Protein AF-A0A1R0KJ44-F1 (afdb_monomer_lite)

Radius of gyration: 15.41 Å; chains: 1; bounding box: 38×39×36 Å

Structure (mmCIF, N/CA/C/O backbone):
data_AF-A0A1R0KJ44-F1
#
_entry.id   AF-A0A1R0KJ44-F1
#
loop_
_atom_site.group_PDB
_atom_site.id
_atom_site.type_symbol
_atom_site.label_atom_id
_atom_site.label_alt_id
_atom_site.label_comp_id
_atom_site.label_asym_id
_atom_site.label_entity_id
_atom_site.label_seq_id
_atom_site.pdbx_PDB_ins_code
_atom_site.Cartn_x
_atom_site.Cartn_y
_atom_site.Cartn_z
_atom_site.occupancy
_atom_site.B_iso_or_equiv
_atom_site.auth_seq_id
_atom_site.auth_comp_id
_atom_site.auth_asym_id
_atom_site.auth_atom_id
_atom_site.pdbx_PDB_model_num
ATOM 1 N N . MET A 1 1 ? 14.021 -19.267 -13.332 1.00 31.02 1 MET A N 1
ATOM 2 C CA . MET A 1 1 ? 14.118 -19.382 -11.858 1.00 31.02 1 MET A CA 1
ATOM 3 C C . MET A 1 1 ? 12.950 -20.237 -11.371 1.00 31.02 1 MET A C 1
ATOM 5 O O . MET A 1 1 ? 11.831 -19.989 -11.794 1.00 31.02 1 MET A O 1
ATOM 9 N N . ARG A 1 2 ? 13.202 -21.324 -10.625 1.00 25.78 2 ARG A N 1
ATOM 10 C CA . ARG A 1 2 ? 12.163 -22.296 -10.228 1.00 25.78 2 ARG A CA 1
ATOM 11 C C . ARG A 1 2 ? 11.323 -21.759 -9.066 1.00 25.78 2 ARG A C 1
ATOM 13 O O . ARG A 1 2 ? 11.863 -21.330 -8.053 1.00 25.78 2 ARG A O 1
ATOM 20 N N . ILE A 1 3 ? 10.012 -21.822 -9.266 1.00 27.12 3 ILE A N 1
ATOM 21 C CA . ILE A 1 3 ? 8.932 -21.273 -8.447 1.00 27.12 3 ILE A CA 1
ATOM 22 C C . ILE A 1 3 ? 8.829 -22.011 -7.104 1.00 27.12 3 ILE A C 1
ATOM 24 O O . ILE A 1 3 ? 8.731 -23.238 -7.067 1.00 27.12 3 ILE A O 1
ATOM 28 N N . ARG A 1 4 ? 8.776 -21.256 -6.002 1.00 28.25 4 ARG A N 1
ATOM 29 C CA . ARG A 1 4 ? 8.139 -21.682 -4.750 1.00 28.25 4 ARG A CA 1
ATOM 30 C C . ARG A 1 4 ? 6.967 -20.741 -4.505 1.00 28.25 4 ARG A C 1
ATOM 32 O O . ARG A 1 4 ? 7.163 -19.599 -4.110 1.00 28.25 4 ARG A O 1
ATOM 39 N N . GLY A 1 5 ? 5.769 -21.221 -4.828 1.00 27.45 5 GLY A N 1
ATOM 40 C CA . GLY A 1 5 ? 4.529 -20.484 -4.632 1.00 27.45 5 GLY A CA 1
ATOM 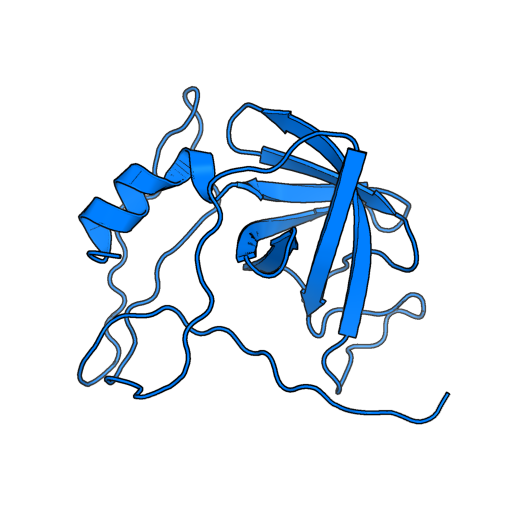41 C C . GLY A 1 5 ? 4.237 -20.311 -3.147 1.00 27.45 5 GLY A C 1
ATOM 42 O O . GLY A 1 5 ? 4.213 -21.289 -2.401 1.00 27.45 5 GLY A O 1
ATOM 43 N N . LEU A 1 6 ? 3.997 -19.069 -2.741 1.00 28.11 6 LEU A N 1
ATOM 44 C CA . LEU A 1 6 ? 3.353 -18.744 -1.479 1.00 28.11 6 LEU A CA 1
ATOM 45 C C . LEU A 1 6 ? 2.020 -18.080 -1.831 1.00 28.11 6 LEU A C 1
ATOM 47 O O . LEU A 1 6 ? 1.982 -16.984 -2.383 1.00 28.11 6 LEU A O 1
ATOM 51 N N . LEU A 1 7 ? 0.929 -18.806 -1.590 1.00 26.41 7 LEU A N 1
ATOM 52 C CA . LEU A 1 7 ? -0.430 -18.285 -1.666 1.00 26.41 7 LEU A CA 1
ATOM 53 C C . LEU A 1 7 ? -0.596 -17.247 -0.546 1.00 26.41 7 LEU A C 1
ATOM 55 O O . LEU A 1 7 ? -0.709 -17.623 0.618 1.00 26.41 7 LEU A O 1
ATOM 59 N N . THR A 1 8 ? -0.651 -15.963 -0.893 1.00 29.81 8 THR A N 1
ATOM 60 C CA . THR A 1 8 ? -1.077 -14.907 0.036 1.00 29.81 8 THR A CA 1
ATOM 61 C C . THR A 1 8 ? -2.171 -14.082 -0.631 1.00 29.81 8 THR A C 1
ATOM 63 O O . THR A 1 8 ? -1.934 -12.992 -1.135 1.00 29.81 8 THR A O 1
ATOM 66 N N . ALA A 1 9 ? -3.388 -14.627 -0.660 1.00 26.34 9 ALA A N 1
ATOM 67 C CA . ALA A 1 9 ? -4.595 -13.847 -0.911 1.00 26.34 9 ALA A CA 1
ATOM 68 C C . ALA A 1 9 ? -5.155 -13.420 0.449 1.00 26.34 9 ALA A C 1
ATOM 70 O O . ALA A 1 9 ? -5.607 -14.263 1.226 1.00 26.34 9 ALA A O 1
ATOM 71 N N . LEU A 1 10 ? -5.098 -12.124 0.756 1.00 35.75 10 LEU A N 1
ATOM 72 C CA . LEU A 1 10 ? -5.769 -11.578 1.926 1.00 35.75 10 LEU A CA 1
ATOM 73 C C . LEU A 1 10 ? -7.155 -11.072 1.523 1.00 35.75 10 LEU A C 1
ATOM 75 O O . LEU A 1 10 ? -7.305 -9.992 0.961 1.00 35.75 10 LEU A O 1
ATOM 79 N N . LEU A 1 11 ? -8.163 -11.877 1.849 1.00 32.19 11 LEU A N 1
ATOM 80 C CA . LEU A 1 11 ? -9.542 -11.435 2.006 1.00 32.19 11 LEU A CA 1
ATOM 81 C C . LEU A 1 11 ? -9.687 -10.782 3.389 1.00 32.19 11 LEU A C 1
ATOM 83 O O . LEU A 1 11 ? -9.145 -11.281 4.377 1.00 32.19 11 LEU A O 1
ATOM 87 N N . CYS A 1 12 ? -10.429 -9.676 3.437 1.00 31.31 12 CYS A N 1
ATOM 88 C CA . CYS A 1 12 ? -10.794 -8.952 4.651 1.00 31.31 12 CYS A CA 1
ATOM 89 C C . CYS A 1 12 ? -11.279 -9.893 5.769 1.00 31.31 12 CYS A C 1
ATOM 91 O O . CYS A 1 12 ? -12.095 -10.787 5.546 1.00 31.31 12 CYS A O 1
ATOM 93 N N . ALA A 1 13 ? -10.791 -9.655 6.986 1.00 28.88 13 ALA A N 1
ATOM 94 C CA . ALA A 1 13 ? -11.286 -10.285 8.198 1.00 28.88 13 ALA A CA 1
ATOM 95 C C . ALA A 1 13 ? -12.632 -9.666 8.609 1.00 28.88 13 ALA A C 1
ATOM 97 O O . ALA A 1 13 ? -12.687 -8.469 8.874 1.00 28.88 13 ALA A O 1
ATOM 98 N N . ALA A 1 14 ? -13.686 -10.481 8.686 1.00 31.67 14 ALA A N 1
ATOM 99 C CA . ALA A 1 14 ? -14.760 -10.415 9.687 1.00 31.67 14 ALA A CA 1
ATOM 100 C C . ALA A 1 14 ? -15.709 -11.614 9.495 1.00 31.67 14 ALA A C 1
ATOM 102 O O . ALA A 1 14 ? -15.925 -12.079 8.378 1.00 31.67 14 ALA A O 1
ATOM 103 N N . GLY A 1 15 ? -16.232 -12.151 10.597 1.00 33.16 15 GLY A N 1
ATOM 104 C CA . GLY A 1 15 ? -16.979 -13.407 10.632 1.00 33.16 15 GLY A CA 1
ATOM 105 C C . GLY A 1 15 ? -18.433 -13.403 10.102 1.00 33.16 15 GLY A C 1
ATOM 106 O O . GLY A 1 15 ? -19.107 -12.385 10.162 1.00 33.16 15 GLY A O 1
ATOM 107 N N . LEU A 1 16 ? -18.871 -14.614 9.700 1.00 33.84 16 LEU A N 1
ATOM 108 C CA . LEU A 1 16 ? -20.193 -15.241 9.413 1.00 33.84 16 LEU A CA 1
ATOM 109 C C . LEU A 1 16 ? -21.096 -14.585 8.323 1.00 33.84 16 LEU A C 1
ATOM 111 O O . LEU A 1 16 ? -21.069 -13.379 8.161 1.00 33.84 16 LEU A O 1
ATOM 115 N N . ALA A 1 17 ? -22.148 -15.252 7.804 1.00 30.41 17 ALA A N 1
ATOM 116 C CA . ALA A 1 17 ? -22.368 -16.078 6.582 1.00 30.41 17 ALA A CA 1
ATOM 117 C C . ALA A 1 17 ? -23.176 -15.273 5.502 1.00 30.41 17 ALA A C 1
ATOM 119 O O . ALA A 1 17 ? -23.954 -14.402 5.880 1.00 30.41 17 ALA A O 1
ATOM 120 N N . THR A 1 18 ? -22.976 -15.547 4.189 1.00 32.25 18 THR A N 1
ATOM 121 C CA . THR A 1 18 ? -23.486 -14.871 2.948 1.00 32.25 18 THR A CA 1
ATOM 122 C C . THR A 1 18 ? -23.231 -13.358 2.689 1.00 32.25 18 THR A C 1
ATOM 124 O O . THR A 1 18 ? -23.391 -12.512 3.562 1.00 32.25 18 THR A O 1
ATOM 127 N N . ALA A 1 19 ? -22.729 -13.017 1.481 1.00 33.31 19 ALA A N 1
ATOM 128 C CA . ALA A 1 19 ? -21.976 -11.775 1.197 1.00 33.31 19 ALA A CA 1
ATOM 129 C C . ALA A 1 19 ? -22.960 -10.689 0.826 1.00 33.31 19 ALA A C 1
ATOM 131 O O . ALA A 1 19 ? -23.422 -10.618 -0.310 1.00 33.31 19 ALA A O 1
ATOM 132 N N . ALA A 1 20 ? -23.250 -9.833 1.792 1.00 32.19 20 ALA A N 1
ATOM 133 C CA . ALA A 1 20 ? -23.789 -8.516 1.529 1.00 32.19 20 ALA A CA 1
ATOM 134 C C . ALA A 1 20 ? -22.631 -7.511 1.628 1.00 32.19 20 ALA A C 1
ATOM 136 O O . ALA A 1 20 ? -21.888 -7.560 2.614 1.00 32.19 20 ALA A O 1
ATOM 137 N N . PRO A 1 21 ? -22.451 -6.593 0.661 1.00 39.94 21 PRO A N 1
ATOM 138 C CA . PRO A 1 21 ? -21.466 -5.532 0.804 1.00 39.94 21 PRO A CA 1
ATOM 139 C C . PRO A 1 21 ? -21.832 -4.675 2.020 1.00 39.94 21 PRO A C 1
ATOM 141 O O . PRO A 1 21 ? -22.883 -4.039 2.053 1.00 39.94 21 PRO A O 1
ATOM 144 N N . ALA A 1 22 ? -20.962 -4.634 3.027 1.00 45.22 22 ALA A N 1
ATOM 145 C CA . ALA A 1 22 ? -20.980 -3.564 4.016 1.00 45.22 22 ALA A CA 1
ATOM 146 C C . ALA A 1 22 ? -20.284 -2.346 3.389 1.00 45.22 22 ALA A C 1
ATOM 148 O O . ALA A 1 22 ? -19.120 -2.074 3.661 1.00 45.22 22 ALA A O 1
ATOM 149 N N . ALA A 1 23 ? -20.969 -1.657 2.476 1.00 47.03 23 ALA A N 1
ATOM 150 C CA . ALA A 1 23 ? -20.456 -0.432 1.876 1.00 47.03 23 ALA A CA 1
ATOM 151 C C . ALA A 1 23 ? -20.641 0.728 2.869 1.00 47.03 23 ALA A C 1
ATOM 153 O O . ALA A 1 23 ? -21.676 1.392 2.884 1.00 47.03 23 ALA A O 1
ATOM 154 N N . GLY A 1 24 ? -19.657 0.939 3.744 1.00 53.75 24 GLY A N 1
ATOM 155 C CA . GLY A 1 24 ? -19.528 2.201 4.472 1.00 53.75 24 GLY A CA 1
ATOM 156 C C . GLY A 1 24 ? -19.122 3.321 3.511 1.00 53.75 24 GLY A C 1
ATOM 157 O O . GLY A 1 24 ? -18.418 3.067 2.533 1.00 53.75 24 GLY A O 1
ATOM 158 N N . ALA A 1 25 ? -19.549 4.560 3.771 1.00 61.41 25 ALA A N 1
ATOM 159 C CA . ALA A 1 25 ? -19.035 5.710 3.029 1.00 61.41 25 ALA A CA 1
ATOM 160 C C . ALA A 1 25 ? -17.504 5.769 3.173 1.00 61.41 25 ALA A C 1
ATOM 162 O O . ALA A 1 25 ? -16.991 5.603 4.284 1.00 61.41 25 ALA A O 1
ATOM 163 N N . ALA A 1 26 ? -16.792 5.984 2.061 1.00 67.81 26 ALA A N 1
ATOM 164 C CA . ALA A 1 26 ? -15.338 6.107 2.074 1.00 67.81 26 ALA A CA 1
ATOM 165 C C . ALA A 1 26 ? -14.911 7.253 3.014 1.00 67.81 26 ALA A C 1
ATOM 167 O O . ALA A 1 26 ? -15.558 8.308 3.022 1.00 67.81 26 ALA A O 1
ATOM 168 N N . PRO A 1 27 ? -13.846 7.074 3.814 1.00 74.19 27 PRO A N 1
ATOM 169 C CA . PRO A 1 27 ? -13.407 8.099 4.746 1.00 74.19 27 PRO A CA 1
ATOM 170 C C . PRO A 1 27 ? -12.839 9.310 3.998 1.00 74.19 27 PRO A C 1
ATOM 172 O O . PRO A 1 27 ? -12.292 9.192 2.900 1.00 74.19 27 PRO A O 1
ATOM 175 N N . ILE A 1 28 ? -12.954 10.484 4.620 1.00 70.25 28 ILE A N 1
ATOM 176 C CA . ILE A 1 28 ? -12.356 11.725 4.127 1.00 70.25 28 ILE A CA 1
ATOM 177 C C . ILE A 1 28 ? -11.078 11.989 4.926 1.00 70.25 28 ILE A C 1
ATOM 179 O O . ILE A 1 28 ? -11.138 12.157 6.143 1.00 70.25 28 ILE A O 1
ATOM 183 N N . ILE A 1 29 ? -9.938 12.059 4.239 1.00 70.62 29 ILE A N 1
ATOM 184 C CA . ILE A 1 29 ? -8.622 12.389 4.799 1.00 70.62 29 ILE A CA 1
ATOM 185 C C . ILE A 1 29 ? -8.118 13.646 4.088 1.00 70.62 29 ILE A C 1
ATOM 187 O O . ILE A 1 29 ? -8.133 13.715 2.861 1.00 70.62 29 ILE A O 1
ATOM 191 N N . ASP A 1 30 ? -7.729 14.671 4.850 1.00 74.12 30 ASP A N 1
ATOM 192 C CA . ASP A 1 30 ? -7.287 15.977 4.330 1.00 74.12 30 ASP A CA 1
ATOM 193 C C . ASP A 1 30 ? -8.253 16.602 3.298 1.00 74.12 30 ASP A C 1
ATOM 195 O O . ASP A 1 30 ? -7.848 17.194 2.297 1.00 74.12 30 ASP A O 1
ATOM 199 N N . GLY A 1 31 ? -9.564 16.447 3.517 1.00 65.06 31 GLY A N 1
ATOM 200 C CA . GLY A 1 31 ? -10.600 16.989 2.629 1.00 65.06 31 GLY A CA 1
ATOM 201 C C . GLY A 1 31 ? -10.775 16.235 1.305 1.00 65.06 31 GLY A C 1
ATOM 202 O O . GLY A 1 31 ? -11.453 16.736 0.408 1.00 65.06 31 GLY A O 1
ATOM 203 N N . ARG A 1 32 ? -10.189 15.039 1.162 1.00 69.25 32 ARG A N 1
ATOM 204 C CA . ARG A 1 32 ? -10.332 14.166 -0.014 1.00 69.25 32 ARG A CA 1
ATOM 205 C C . ARG A 1 32 ? -10.871 12.798 0.388 1.00 69.25 32 ARG A C 1
ATOM 207 O O . ARG A 1 32 ? -10.536 12.296 1.455 1.00 69.25 32 ARG A O 1
ATOM 214 N N . TYR A 1 33 ? -11.682 12.187 -0.475 1.00 73.75 33 TYR A N 1
ATOM 215 C CA . TYR A 1 33 ? -12.069 10.786 -0.302 1.00 73.75 33 TYR A CA 1
ATOM 216 C C . TYR A 1 33 ? -10.839 9.888 -0.437 1.00 73.75 33 TYR A C 1
ATOM 218 O O . TYR A 1 33 ? -10.069 10.036 -1.389 1.00 73.75 33 TYR A O 1
ATOM 226 N N . ALA A 1 34 ? -10.658 8.972 0.512 1.00 85.94 34 ALA A N 1
ATOM 227 C CA . ALA A 1 34 ? -9.663 7.920 0.397 1.00 85.94 34 ALA A CA 1
ATOM 228 C C . ALA A 1 34 ? -10.170 6.829 -0.554 1.00 85.94 34 ALA A C 1
ATOM 230 O O . ALA A 1 34 ? -11.323 6.404 -0.462 1.00 85.94 34 ALA A O 1
ATOM 231 N N . ASP A 1 35 ? -9.297 6.352 -1.436 1.00 90.38 35 ASP A N 1
ATOM 232 C CA . ASP A 1 35 ? -9.591 5.218 -2.308 1.00 90.38 35 ASP A CA 1
ATOM 233 C C . ASP A 1 35 ? -9.356 3.913 -1.534 1.00 90.38 35 ASP A C 1
ATOM 235 O O . ASP A 1 35 ? -8.254 3.358 -1.503 1.00 90.38 35 ASP A O 1
ATOM 239 N N . ILE A 1 36 ? -10.374 3.517 -0.768 1.00 88.62 36 ILE A N 1
ATOM 240 C CA . ILE A 1 36 ? -10.398 2.315 0.064 1.00 88.62 36 ILE A CA 1
ATOM 241 C C . ILE A 1 36 ? -11.838 1.825 0.232 1.00 88.62 36 ILE A C 1
ATOM 243 O O . ILE A 1 36 ? -12.771 2.615 0.381 1.00 88.62 36 ILE A O 1
ATOM 247 N N . ALA A 1 37 ? -12.015 0.506 0.261 1.00 87.44 37 ALA A N 1
ATOM 248 C CA . ALA A 1 37 ? -13.292 -0.135 0.539 1.00 87.44 37 ALA A CA 1
ATOM 249 C C . ALA A 1 37 ? -13.105 -1.318 1.492 1.00 87.44 37 ALA A C 1
ATOM 251 O O . ALA A 1 37 ? -12.063 -1.974 1.499 1.00 87.44 37 ALA A O 1
ATOM 252 N N . LEU A 1 38 ? -14.142 -1.609 2.276 1.00 86.00 38 LEU A N 1
ATOM 253 C CA . LEU A 1 38 ? -14.237 -2.832 3.062 1.00 86.00 38 LEU A CA 1
ATOM 254 C C . LEU A 1 38 ? -15.289 -3.738 2.437 1.00 86.00 38 LEU A C 1
ATOM 256 O O . LEU A 1 38 ? -16.400 -3.308 2.131 1.00 86.00 38 LEU A O 1
ATOM 260 N N . LEU A 1 39 ? -14.933 -5.006 2.264 1.00 85.19 39 LEU A N 1
ATOM 261 C CA . LEU A 1 39 ? -15.860 -6.031 1.818 1.00 85.19 39 LEU A CA 1
ATOM 262 C C . LEU A 1 39 ? -16.147 -6.952 2.990 1.00 85.19 39 LEU A C 1
ATOM 264 O O . LEU A 1 39 ? -15.246 -7.588 3.538 1.00 85.19 39 LEU A O 1
ATOM 268 N N . ARG A 1 40 ? -17.423 -7.037 3.360 1.00 84.00 40 ARG A N 1
ATOM 269 C CA . ARG A 1 40 ? -17.876 -8.042 4.308 1.00 84.00 40 ARG A CA 1
ATOM 270 C C . ARG A 1 40 ? -18.018 -9.355 3.563 1.00 84.00 40 ARG A C 1
ATOM 272 O O . ARG A 1 40 ? -18.736 -9.443 2.565 1.00 84.00 40 ARG A O 1
ATOM 279 N N . LEU A 1 41 ? -17.294 -10.356 4.051 1.00 82.94 41 LEU A N 1
ATOM 280 C CA . LEU A 1 41 ? -17.398 -11.680 3.488 1.00 82.94 41 LEU A CA 1
ATOM 281 C C . LEU A 1 41 ? -18.789 -12.214 3.659 1.00 82.94 41 LEU A C 1
ATOM 283 O O . LEU A 1 41 ? -19.547 -11.846 4.553 1.00 82.94 41 LEU A O 1
ATOM 287 N N . ASP A 1 42 ? -19.039 -13.143 2.757 1.00 84.62 42 ASP A N 1
ATOM 288 C CA . ASP A 1 42 ? -20.154 -14.015 2.848 1.00 84.62 42 ASP A CA 1
ATOM 289 C C . ASP A 1 42 ? -20.070 -14.715 4.183 1.00 84.62 42 ASP A C 1
ATOM 291 O O . ASP A 1 42 ? -20.770 -14.346 5.102 1.00 84.62 42 ASP A O 1
ATOM 295 N N . ARG A 1 43 ? -19.099 -15.575 4.391 1.00 78.19 43 ARG A N 1
ATOM 296 C CA . ARG A 1 43 ? -18.968 -16.320 5.634 1.00 78.19 43 ARG A CA 1
ATOM 297 C C . ARG A 1 43 ? -17.737 -16.014 6.436 1.00 78.19 43 ARG A C 1
ATOM 299 O O . ARG A 1 43 ? -16.748 -15.494 5.937 1.00 78.19 43 ARG A O 1
ATOM 306 N N . SER A 1 44 ? -17.810 -16.459 7.690 1.00 85.62 44 SER A N 1
ATOM 307 C CA . SER A 1 44 ? -16.637 -16.593 8.534 1.00 85.62 44 SER A CA 1
ATOM 308 C C . SER A 1 44 ? -15.683 -17.506 7.821 1.00 85.62 44 SER A C 1
ATOM 310 O O . SER A 1 44 ? -16.018 -18.647 7.499 1.00 85.62 44 SER A O 1
ATOM 312 N N . VAL A 1 45 ? -14.473 -17.017 7.658 1.00 87.88 45 VAL A N 1
ATOM 313 C CA . VAL A 1 45 ? -13.338 -17.854 7.338 1.00 87.88 45 VAL A CA 1
ATOM 314 C C . VAL A 1 45 ? -12.576 -18.064 8.646 1.00 87.88 45 VAL A C 1
ATOM 316 O O . VAL A 1 45 ? -12.392 -17.138 9.430 1.00 87.88 45 VAL A O 1
ATOM 319 N N . SER A 1 46 ? -12.173 -19.293 8.943 1.00 91.44 46 SER A N 1
ATOM 320 C CA . SER A 1 46 ? -11.202 -19.537 10.011 1.00 91.44 46 SER A CA 1
ATOM 321 C C . SER A 1 46 ? -9.855 -19.727 9.339 1.00 91.44 46 SER A C 1
ATOM 323 O O . SER A 1 46 ? -9.659 -20.687 8.599 1.00 91.44 46 SER A O 1
ATOM 325 N N . THR A 1 47 ? -8.975 -18.747 9.497 1.00 89.31 47 THR A N 1
ATOM 326 C CA . THR A 1 47 ? -7.658 -18.724 8.864 1.00 89.31 47 THR A CA 1
ATOM 327 C C . THR A 1 47 ? -6.722 -17.830 9.666 1.00 89.31 47 THR A C 1
ATOM 329 O O . THR A 1 47 ? -7.142 -17.123 10.586 1.00 89.31 47 THR A O 1
ATOM 332 N N . THR A 1 48 ? -5.454 -17.830 9.284 1.00 91.81 48 THR A N 1
ATOM 333 C CA . THR A 1 48 ? -4.511 -16.801 9.699 1.00 91.81 48 THR A CA 1
ATOM 334 C C . THR A 1 48 ? -4.757 -15.546 8.871 1.00 91.81 48 THR A C 1
ATOM 336 O O . THR A 1 48 ? -4.607 -15.552 7.650 1.00 91.81 48 THR A O 1
ATOM 339 N N . TYR A 1 49 ? -5.132 -14.464 9.544 1.00 88.75 49 TYR A N 1
ATOM 340 C CA . TYR A 1 49 ? -5.325 -13.160 8.922 1.00 88.75 49 TYR A CA 1
ATOM 341 C C . TYR A 1 49 ? -4.027 -12.350 8.931 1.00 88.75 49 TYR A C 1
ATOM 343 O O . TYR A 1 49 ? -3.243 -12.420 9.879 1.00 88.75 49 TYR A O 1
ATOM 351 N N . SER A 1 50 ? -3.815 -11.543 7.890 1.00 89.50 50 SER A N 1
ATOM 352 C CA . SER A 1 50 ? -2.752 -10.536 7.896 1.00 89.50 50 SER A CA 1
ATOM 353 C C . SER A 1 50 ? -2.988 -9.527 9.014 1.00 89.50 50 SER A C 1
ATOM 355 O O . SER A 1 50 ? -4.108 -9.077 9.252 1.00 89.50 50 SER A O 1
ATOM 357 N N . SER A 1 51 ? -1.905 -9.140 9.678 1.00 92.75 51 SER A N 1
ATOM 358 C CA . SER A 1 51 ? -1.933 -8.034 10.624 1.00 92.75 51 SER A CA 1
ATOM 359 C C . SER A 1 51 ? -1.870 -6.700 9.889 1.00 92.75 51 SER A C 1
ATOM 361 O O . SER A 1 51 ? -1.006 -6.498 9.034 1.00 92.75 51 SER A O 1
ATOM 363 N N . LEU A 1 52 ? -2.715 -5.755 10.294 1.00 93.31 52 LEU A N 1
ATOM 364 C CA . LEU A 1 52 ? -2.627 -4.370 9.837 1.00 93.31 52 LEU A CA 1
ATOM 365 C C . LEU A 1 52 ? -1.442 -3.663 10.512 1.00 93.31 52 LEU A C 1
ATOM 367 O O . LEU A 1 52 ? -1.227 -3.788 11.721 1.00 93.31 52 LEU A O 1
ATOM 371 N N . GLY A 1 53 ? -0.658 -2.937 9.722 1.00 91.25 53 GLY A N 1
ATOM 372 C CA . GLY A 1 53 ? 0.452 -2.107 10.176 1.00 91.25 53 GLY A CA 1
ATOM 373 C C . GLY A 1 53 ? 0.020 -0.658 10.381 1.00 91.25 53 GLY A C 1
ATOM 374 O O . GLY A 1 53 ? -0.847 -0.146 9.676 1.00 91.25 53 GLY A O 1
ATOM 375 N N . THR A 1 54 ? 0.638 0.010 11.353 1.00 84.56 54 THR A N 1
ATOM 376 C CA . THR A 1 54 ? 0.396 1.433 11.657 1.00 84.56 54 THR A CA 1
ATOM 377 C C . THR A 1 54 ? 1.595 2.326 11.356 1.00 84.56 54 THR A C 1
ATOM 379 O O . THR A 1 54 ? 1.476 3.541 11.465 1.00 84.56 54 THR A O 1
ATOM 382 N N . SER A 1 55 ? 2.735 1.740 10.990 1.00 88.06 55 SER A N 1
ATOM 383 C CA . SER A 1 55 ? 3.986 2.460 10.772 1.00 88.06 55 SER A CA 1
ATOM 384 C C . SER A 1 55 ? 4.567 2.095 9.415 1.00 88.06 55 SER A C 1
ATOM 386 O O . SER A 1 55 ? 4.748 0.918 9.111 1.00 88.06 55 SER A O 1
ATOM 388 N N . VAL A 1 56 ? 4.840 3.126 8.627 1.00 96.56 56 VAL A N 1
ATOM 389 C CA . VAL A 1 56 ? 5.565 3.094 7.359 1.00 96.56 56 VAL A CA 1
ATOM 390 C C . VAL A 1 56 ? 6.244 4.451 7.209 1.00 96.56 56 VAL A C 1
ATOM 392 O O . VAL A 1 56 ? 5.656 5.479 7.560 1.00 96.56 56 VAL A O 1
ATOM 395 N N . ALA A 1 57 ? 7.479 4.463 6.734 1.00 97.69 57 ALA A N 1
ATOM 396 C CA . ALA A 1 57 ? 8.278 5.663 6.556 1.00 97.69 57 ALA A CA 1
ATOM 397 C C . ALA A 1 57 ? 8.996 5.650 5.204 1.00 97.69 57 ALA A C 1
ATOM 399 O O . ALA A 1 57 ? 9.213 4.606 4.591 1.00 97.69 57 ALA A O 1
ATOM 400 N N . ALA A 1 58 ? 9.395 6.835 4.742 1.00 98.38 58 ALA A N 1
ATOM 401 C CA . ALA A 1 58 ? 10.302 6.933 3.606 1.00 98.38 58 ALA A CA 1
ATOM 402 C C . ALA A 1 58 ? 11.606 6.171 3.903 1.00 98.38 58 ALA A C 1
ATOM 404 O O . ALA A 1 58 ? 12.157 6.274 4.999 1.00 98.38 58 ALA A O 1
ATOM 405 N N . GLY A 1 59 ? 12.093 5.419 2.919 1.00 98.31 59 GLY A N 1
ATOM 406 C CA . GLY A 1 59 ? 13.245 4.527 3.045 1.00 98.31 59 GLY A CA 1
ATOM 407 C C . GLY A 1 59 ? 12.891 3.079 3.392 1.00 98.31 59 GLY A C 1
ATOM 408 O O . GLY A 1 59 ? 13.727 2.202 3.172 1.00 98.31 59 GLY A O 1
ATOM 409 N N . ASP A 1 60 ? 11.669 2.796 3.857 1.00 98.56 60 ASP A N 1
ATOM 410 C CA . ASP A 1 60 ? 11.225 1.417 4.058 1.00 98.56 60 ASP A CA 1
ATOM 411 C C . ASP A 1 60 ? 11.187 0.653 2.729 1.00 98.56 60 ASP A C 1
ATOM 413 O O . ASP A 1 60 ? 10.891 1.210 1.667 1.00 98.56 60 ASP A O 1
ATOM 417 N N . THR A 1 61 ? 11.450 -0.656 2.789 1.00 98.38 61 THR A N 1
ATOM 418 C CA . THR A 1 61 ? 11.085 -1.539 1.680 1.00 98.38 61 THR A CA 1
ATOM 419 C C . THR A 1 61 ? 9.660 -2.039 1.864 1.00 98.38 61 THR A C 1
ATOM 421 O O . THR A 1 61 ? 9.361 -2.737 2.838 1.00 98.38 61 THR A O 1
ATOM 424 N N . GLU A 1 62 ? 8.818 -1.768 0.875 1.00 98.31 62 GLU A N 1
ATOM 425 C CA . GLU A 1 62 ? 7.505 -2.382 0.746 1.00 98.31 62 GLU A CA 1
ATOM 426 C C . GLU A 1 62 ? 7.516 -3.586 -0.205 1.00 98.31 62 GLU A C 1
ATOM 428 O O . GLU A 1 62 ? 8.388 -3.721 -1.064 1.00 98.31 62 GLU A O 1
ATOM 433 N N . HIS A 1 63 ? 6.535 -4.467 -0.029 1.00 98.31 63 HIS A N 1
ATOM 434 C CA . HIS A 1 63 ? 6.255 -5.598 -0.904 1.00 98.31 63 HIS A CA 1
ATOM 435 C C . HIS A 1 63 ? 4.812 -5.488 -1.384 1.00 98.31 63 HIS A C 1
ATOM 437 O O . HIS A 1 63 ? 3.891 -5.513 -0.560 1.00 98.31 63 HIS A O 1
ATOM 443 N N . VAL A 1 64 ? 4.617 -5.382 -2.694 1.00 96.81 64 VAL A N 1
ATOM 444 C CA . VAL A 1 64 ? 3.288 -5.345 -3.313 1.00 96.81 64 VAL A CA 1
ATOM 445 C C . VAL A 1 64 ? 3.027 -6.679 -3.990 1.00 96.81 64 VAL A C 1
ATOM 447 O O . VAL A 1 64 ? 3.886 -7.170 -4.718 1.00 96.81 64 VAL A O 1
ATOM 450 N N . TYR A 1 65 ? 1.865 -7.275 -3.727 1.00 96.75 65 TYR A N 1
ATOM 451 C CA . TYR A 1 65 ? 1.488 -8.584 -4.261 1.00 96.75 65 TYR A CA 1
ATOM 452 C C . TYR A 1 65 ? 0.307 -8.458 -5.221 1.00 96.75 65 TYR A C 1
ATOM 454 O O . TYR A 1 65 ? -0.671 -7.783 -4.899 1.00 96.75 65 TYR A O 1
ATOM 462 N N . GLY A 1 66 ? 0.360 -9.162 -6.352 1.00 95.38 66 GLY A N 1
ATOM 463 C CA . GLY A 1 66 ? -0.721 -9.125 -7.335 1.00 95.38 66 GLY A CA 1
ATOM 464 C C . GLY A 1 66 ? -0.537 -10.052 -8.537 1.00 95.38 66 GLY A C 1
ATOM 465 O O . GLY A 1 66 ? 0.449 -10.789 -8.645 1.00 95.38 66 GLY A O 1
ATOM 466 N N . TRP A 1 67 ? -1.543 -10.043 -9.411 1.00 96.00 67 TRP A N 1
ATOM 467 C CA . TRP A 1 67 ? -1.618 -10.820 -10.659 1.00 96.00 67 TRP A CA 1
ATOM 468 C C . TRP A 1 67 ? -1.705 -9.913 -11.895 1.00 96.00 67 TRP A C 1
ATOM 470 O O . TRP A 1 67 ? -2.047 -10.381 -12.984 1.00 96.00 67 TRP A O 1
ATOM 480 N N . GLY A 1 68 ? -1.435 -8.617 -11.729 1.00 93.44 68 GLY A N 1
ATOM 481 C CA . GLY A 1 68 ? -1.443 -7.64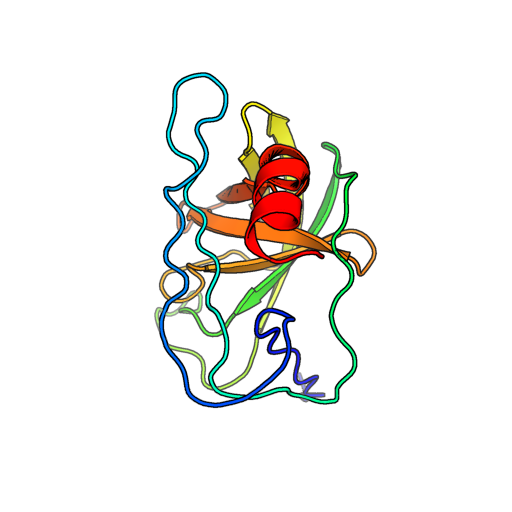8 -12.808 1.00 93.44 68 GLY A CA 1
ATOM 482 C C . GLY A 1 68 ? -0.414 -7.957 -13.887 1.00 93.44 68 GLY A C 1
ATOM 483 O O . GLY A 1 68 ? 0.395 -8.888 -13.770 1.00 93.44 68 GLY A O 1
ATOM 484 N N . TYR A 1 69 ? -0.465 -7.161 -14.947 1.00 93.88 69 TYR A N 1
ATOM 485 C CA . TYR A 1 69 ? 0.412 -7.291 -16.105 1.00 93.88 69 TYR A CA 1
ATOM 486 C C . TYR A 1 69 ? 1.897 -7.308 -15.706 1.00 93.88 69 TYR A C 1
ATOM 488 O O . TYR A 1 69 ? 2.294 -6.746 -14.684 1.00 93.88 69 TYR A O 1
ATOM 496 N 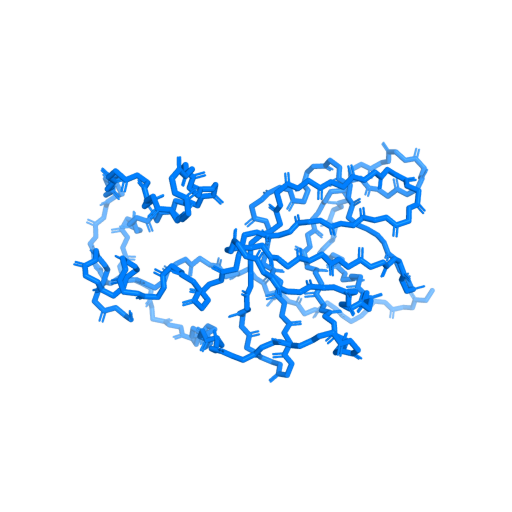N . ASP A 1 70 ? 2.718 -8.050 -16.442 1.00 90.75 70 ASP A N 1
ATOM 497 C CA . ASP A 1 70 ? 4.175 -7.908 -16.398 1.00 90.75 70 ASP A CA 1
ATOM 498 C C . ASP A 1 70 ? 4.665 -6.861 -17.413 1.00 90.75 70 ASP A C 1
ATOM 500 O O . ASP A 1 70 ? 3.870 -6.161 -18.041 1.00 90.75 70 ASP A O 1
ATOM 504 N N . GLU A 1 71 ? 5.985 -6.740 -17.543 1.00 85.88 71 GLU A N 1
ATOM 505 C CA . GLU A 1 71 ? 6.642 -5.793 -18.450 1.00 85.88 71 GLU A CA 1
ATOM 506 C C . GLU A 1 71 ? 6.323 -6.032 -19.935 1.00 85.88 71 GLU A C 1
ATOM 508 O O . GLU A 1 71 ? 6.315 -5.082 -20.719 1.00 85.88 71 GLU A O 1
ATOM 513 N N . ASP A 1 72 ? 5.983 -7.270 -20.304 1.00 90.12 72 ASP A N 1
ATOM 514 C CA . ASP A 1 72 ? 5.585 -7.653 -21.661 1.00 90.12 72 ASP A CA 1
ATOM 515 C C . ASP A 1 72 ? 4.091 -7.389 -21.932 1.00 90.12 72 ASP A C 1
ATOM 517 O O . ASP A 1 72 ? 3.623 -7.485 -23.070 1.00 90.12 72 ASP A O 1
ATOM 521 N N . GLY A 1 73 ? 3.330 -6.997 -20.905 1.00 90.12 73 GLY A N 1
ATOM 522 C CA . GLY A 1 73 ? 1.901 -6.727 -21.011 1.00 90.12 73 GLY A CA 1
ATOM 523 C C . GLY A 1 73 ? 1.032 -7.982 -20.937 1.00 90.12 73 GLY A C 1
ATOM 524 O O . GLY A 1 73 ? -0.118 -7.943 -21.383 1.00 90.12 73 GLY A O 1
ATOM 525 N N . ASP A 1 74 ? 1.526 -9.065 -20.331 1.00 94.50 74 ASP A N 1
ATOM 526 C CA . ASP A 1 74 ? 0.785 -10.311 -20.140 1.00 94.50 74 ASP A CA 1
ATOM 527 C C . ASP A 1 74 ? 0.167 -10.406 -18.736 1.00 94.50 74 ASP A C 1
ATOM 529 O O . ASP A 1 74 ? 0.824 -10.180 -17.717 1.00 94.50 74 ASP A O 1
ATOM 533 N N . LEU A 1 75 ? -1.117 -10.786 -18.654 1.00 93.81 75 LEU A N 1
ATOM 534 C CA . LEU A 1 75 ? -1.767 -11.071 -17.368 1.00 93.81 75 LEU A CA 1
ATOM 535 C C . LEU A 1 75 ? -1.184 -12.328 -16.731 1.00 93.81 75 LEU A C 1
ATOM 537 O O . LEU A 1 75 ? -1.076 -13.390 -17.353 1.00 93.81 75 LEU A O 1
ATOM 541 N N . GLN A 1 76 ? -0.896 -12.236 -15.439 1.00 93.25 76 GLN A N 1
ATOM 542 C CA . GLN A 1 76 ? -0.104 -13.248 -14.764 1.00 93.25 76 GLN A CA 1
ATOM 543 C C . GLN A 1 76 ? -0.984 -14.303 -14.101 1.00 93.25 76 GLN A C 1
ATOM 545 O O . GLN A 1 76 ? -1.946 -14.016 -13.394 1.00 93.25 76 GLN A O 1
ATOM 550 N N . ARG A 1 77 ? -0.631 -15.577 -14.305 1.00 94.00 77 ARG A N 1
ATOM 551 C CA . ARG A 1 77 ? -1.352 -16.723 -13.714 1.00 94.00 77 ARG A CA 1
ATOM 552 C C . ARG A 1 77 ? -0.928 -17.027 -12.281 1.00 94.00 77 ARG A C 1
ATOM 554 O O . ARG A 1 77 ? -1.626 -17.735 -11.557 1.00 94.00 77 ARG A O 1
ATOM 561 N N . HIS A 1 78 ? 0.240 -16.538 -11.886 1.00 93.81 78 HIS A N 1
ATOM 562 C CA . HIS A 1 78 ? 0.831 -16.776 -10.579 1.00 93.81 78 HIS A CA 1
ATOM 563 C C . HIS A 1 78 ? 0.949 -15.461 -9.823 1.00 93.81 78 HIS A C 1
ATOM 565 O O . HIS A 1 78 ? 1.195 -14.422 -10.428 1.00 93.81 78 HIS A O 1
ATOM 571 N N . LEU A 1 79 ? 0.772 -15.532 -8.503 1.00 94.75 79 LEU A N 1
ATOM 572 C CA . LEU A 1 79 ? 0.940 -14.374 -7.639 1.00 94.75 79 LEU A CA 1
ATOM 573 C C . LEU A 1 79 ? 2.394 -13.910 -7.721 1.00 94.75 79 LEU A C 1
ATOM 575 O O . LEU A 1 79 ? 3.311 -14.700 -7.473 1.00 94.75 79 LEU A O 1
ATOM 579 N N . LYS A 1 80 ? 2.584 -12.638 -8.054 1.00 94.81 80 LYS A N 1
ATOM 580 C CA . LYS A 1 80 ? 3.881 -11.970 -8.067 1.00 94.81 80 LYS A CA 1
ATOM 581 C C . LYS A 1 80 ? 4.074 -11.152 -6.799 1.00 94.81 80 LYS A C 1
ATOM 583 O O . LYS A 1 80 ? 3.120 -10.866 -6.074 1.00 94.81 80 LYS A O 1
ATOM 588 N N . VAL A 1 81 ? 5.321 -10.759 -6.570 1.00 96.50 81 VAL A N 1
ATOM 589 C CA . VAL A 1 81 ? 5.692 -9.758 -5.576 1.00 96.50 81 VAL A CA 1
ATOM 590 C C . VAL A 1 81 ? 6.715 -8.806 -6.180 1.00 96.50 81 VAL A C 1
ATOM 592 O O . VAL A 1 81 ? 7.666 -9.263 -6.809 1.00 96.50 81 VAL A O 1
ATOM 595 N N . ALA A 1 82 ? 6.517 -7.509 -5.970 1.00 96.31 82 ALA A N 1
ATOM 596 C CA . ALA A 1 82 ? 7.503 -6.473 -6.249 1.00 96.31 82 ALA A CA 1
ATOM 597 C C . ALA A 1 82 ? 8.024 -5.906 -4.925 1.00 96.31 82 ALA A C 1
ATOM 599 O O . ALA A 1 82 ? 7.224 -5.523 -4.064 1.00 96.31 82 ALA A O 1
ATOM 600 N N . ARG A 1 83 ? 9.347 -5.832 -4.750 1.00 97.88 83 ARG A N 1
ATOM 601 C CA . ARG A 1 83 ? 9.975 -4.998 -3.722 1.00 97.88 83 ARG A CA 1
ATOM 602 C C . ARG A 1 83 ? 10.173 -3.599 -4.271 1.00 97.88 83 ARG A C 1
ATOM 604 O O . ARG A 1 83 ? 10.899 -3.395 -5.240 1.00 97.88 83 ARG A O 1
ATOM 611 N N . MET A 1 84 ? 9.619 -2.629 -3.561 1.00 98.19 84 MET A N 1
ATOM 612 C CA . MET A 1 84 ? 9.739 -1.213 -3.889 1.00 98.19 84 MET A CA 1
ATOM 613 C C . MET A 1 84 ? 10.282 -0.429 -2.694 1.00 98.19 84 MET A C 1
ATOM 615 O O . MET A 1 84 ? 10.249 -0.892 -1.552 1.00 98.19 84 MET A O 1
ATOM 619 N N . THR A 1 85 ? 10.818 0.765 -2.946 1.00 98.62 85 THR A N 1
ATOM 620 C CA . THR A 1 85 ? 11.297 1.658 -1.878 1.00 98.62 85 THR A CA 1
ATOM 621 C C . THR A 1 85 ? 10.277 2.755 -1.631 1.00 98.62 85 THR A C 1
ATOM 623 O O . THR A 1 85 ? 9.988 3.530 -2.542 1.00 98.62 85 THR A O 1
ATOM 626 N N . VAL A 1 86 ? 9.783 2.879 -0.401 1.00 98.69 86 VAL A N 1
ATOM 627 C CA . VAL A 1 86 ? 8.890 3.976 -0.013 1.00 98.69 86 VAL A CA 1
ATOM 628 C C . VAL A 1 86 ? 9.645 5.300 -0.129 1.00 98.69 86 VAL A C 1
ATOM 630 O O . VAL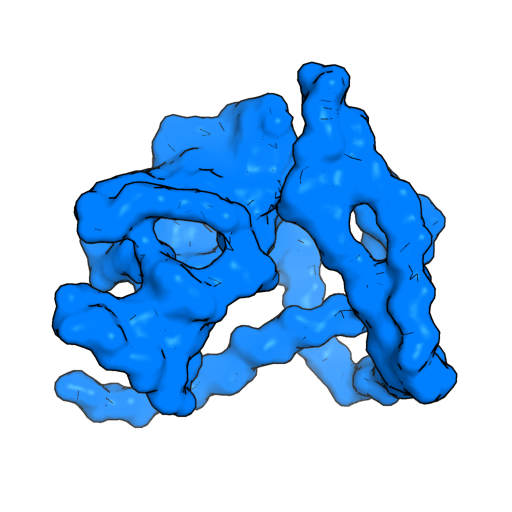 A 1 86 ? 10.716 5.478 0.450 1.00 98.69 86 VAL A O 1
ATOM 633 N N . THR A 1 87 ? 9.094 6.248 -0.878 1.00 98.56 87 THR A N 1
ATOM 634 C CA . THR A 1 87 ? 9.688 7.571 -1.113 1.00 98.56 87 THR A CA 1
ATOM 635 C C . THR A 1 87 ? 9.036 8.659 -0.276 1.00 98.56 87 THR A C 1
ATOM 637 O O . THR A 1 87 ? 9.706 9.610 0.115 1.00 98.56 87 THR A O 1
ATOM 640 N N . SER A 1 88 ? 7.742 8.538 0.026 1.00 98.12 88 SER A N 1
ATOM 641 C CA . SER A 1 88 ? 7.042 9.467 0.917 1.00 98.12 88 SER A CA 1
ATOM 642 C C . SER A 1 88 ? 5.781 8.850 1.509 1.00 98.12 88 SER A C 1
ATOM 644 O O . SER A 1 88 ? 5.157 7.975 0.913 1.00 98.12 88 SER A O 1
ATOM 646 N N . VAL A 1 89 ? 5.407 9.343 2.688 1.00 97.44 89 VAL A N 1
ATOM 647 C CA . VAL A 1 89 ? 4.174 8.989 3.395 1.00 97.44 89 VAL A CA 1
ATOM 648 C C . VAL A 1 89 ? 3.520 10.292 3.839 1.00 97.44 89 VAL A C 1
ATOM 650 O O . VAL A 1 89 ? 4.161 11.103 4.508 1.00 97.44 89 VAL A O 1
ATOM 653 N N . GLY A 1 90 ? 2.270 10.526 3.450 1.00 93.62 90 GLY A N 1
ATOM 654 C CA . GLY A 1 90 ? 1.570 11.773 3.761 1.00 93.62 90 GLY A CA 1
ATOM 655 C C . GLY A 1 90 ? 0.206 11.869 3.089 1.00 93.62 90 GLY A C 1
ATOM 656 O O . GLY A 1 90 ? -0.039 11.217 2.077 1.00 93.62 90 GLY A O 1
ATOM 657 N N . SER A 1 91 ? -0.696 12.659 3.676 1.00 90.75 91 SER A N 1
ATOM 658 C CA . SER A 1 91 ? -2.074 12.859 3.196 1.00 90.75 91 SER A CA 1
ATOM 659 C C . SER A 1 91 ? -2.827 11.569 2.867 1.00 90.75 91 SER A C 1
ATOM 661 O O . SER A 1 91 ? -3.497 11.453 1.845 1.00 90.75 91 SER A O 1
ATOM 663 N N . GLY A 1 92 ? -2.671 10.565 3.732 1.00 92.44 92 GLY A N 1
ATOM 664 C CA . GLY A 1 92 ? -3.304 9.258 3.567 1.00 92.44 92 GLY A CA 1
ATOM 665 C C . GLY A 1 92 ? -2.703 8.373 2.476 1.00 92.44 92 GLY A C 1
ATOM 666 O O . GLY A 1 92 ? -3.231 7.290 2.239 1.00 92.44 92 GLY A O 1
ATOM 667 N N . LEU A 1 93 ? -1.601 8.788 1.848 1.00 95.81 93 LEU A N 1
ATOM 668 C CA . LEU A 1 93 ? -0.947 8.070 0.762 1.00 95.81 93 LEU A CA 1
ATOM 669 C C . LEU A 1 93 ? 0.450 7.586 1.153 1.00 95.81 93 LEU A C 1
ATOM 671 O O . LEU A 1 93 ? 1.167 8.222 1.932 1.00 95.81 93 LEU A O 1
ATOM 675 N N . ILE A 1 94 ? 0.841 6.473 0.547 1.00 97.94 94 ILE A N 1
ATOM 676 C CA . ILE A 1 94 ? 2.203 5.946 0.515 1.00 97.94 94 ILE A CA 1
ATOM 677 C C . ILE A 1 94 ? 2.639 6.013 -0.942 1.00 97.94 94 ILE A C 1
ATOM 679 O O . ILE A 1 94 ? 1.939 5.513 -1.820 1.00 97.94 94 ILE A O 1
ATOM 683 N N . LYS A 1 95 ? 3.773 6.650 -1.211 1.00 98.19 95 LYS A N 1
ATOM 684 C CA . LYS A 1 95 ? 4.393 6.655 -2.536 1.00 98.19 95 LYS A CA 1
ATOM 685 C C . LYS A 1 95 ? 5.661 5.836 -2.486 1.00 98.19 95 LYS A C 1
ATOM 687 O O . LYS A 1 95 ? 6.416 5.932 -1.517 1.00 98.19 95 LYS A O 1
ATOM 692 N N . ALA A 1 96 ? 5.913 5.093 -3.546 1.00 98.50 96 ALA A N 1
ATOM 693 C CA . ALA A 1 96 ? 7.084 4.256 -3.679 1.00 98.50 96 ALA A CA 1
ATOM 694 C C . ALA A 1 96 ? 7.684 4.373 -5.073 1.00 98.50 96 ALA A C 1
ATOM 696 O O . ALA A 1 96 ? 7.012 4.769 -6.029 1.00 98.50 96 ALA A O 1
ATOM 697 N N . ARG A 1 97 ? 8.966 4.036 -5.156 1.00 98.12 97 ARG A N 1
ATOM 698 C CA . ARG A 1 97 ? 9.707 3.911 -6.405 1.00 98.12 97 ARG A CA 1
ATOM 699 C C . ARG A 1 97 ? 10.107 2.466 -6.654 1.00 98.12 97 ARG A C 1
ATOM 701 O O . ARG A 1 97 ? 10.305 1.718 -5.691 1.00 98.12 97 ARG A O 1
ATOM 708 N N . GLU A 1 98 ? 10.255 2.122 -7.924 1.00 96.38 98 GLU A N 1
ATOM 709 C CA . GLU A 1 98 ? 10.692 0.806 -8.385 1.00 96.38 98 GLU A CA 1
ATOM 710 C C . GLU A 1 98 ? 11.941 0.311 -7.630 1.00 96.38 98 GLU A C 1
ATOM 712 O O . GLU A 1 98 ? 12.849 1.083 -7.285 1.00 96.38 98 GLU A O 1
ATOM 717 N N . GLY A 1 99 ? 11.939 -0.990 -7.333 1.00 94.56 99 GLY A N 1
ATOM 718 C CA . GLY A 1 99 ? 13.084 -1.732 -6.813 1.00 94.56 99 GLY A CA 1
ATOM 719 C C . GLY A 1 99 ? 13.432 -2.904 -7.728 1.00 94.56 99 GLY A C 1
ATOM 720 O O . GLY A 1 99 ? 14.197 -2.725 -8.666 1.00 94.56 99 GLY A O 1
ATOM 721 N N . ASP A 1 100 ? 12.903 -4.096 -7.440 1.00 93.62 100 ASP A N 1
ATOM 722 C CA . ASP A 1 100 ? 13.059 -5.294 -8.295 1.00 93.62 100 ASP A CA 1
ATOM 723 C C . ASP A 1 100 ? 11.808 -5.619 -9.131 1.00 93.62 100 ASP A C 1
ATOM 725 O O . ASP A 1 100 ? 11.740 -6.655 -9.792 1.00 93.62 100 ASP A O 1
ATOM 729 N N . GLY A 1 101 ? 10.827 -4.721 -9.090 1.00 92.50 101 GLY A N 1
ATOM 730 C CA . GLY A 1 101 ? 9.602 -4.768 -9.863 1.00 92.50 101 GLY A CA 1
ATOM 731 C C . GLY A 1 101 ? 8.729 -3.550 -9.578 1.00 92.50 101 GLY A C 1
ATOM 732 O O . GLY A 1 101 ? 9.027 -2.730 -8.698 1.00 92.50 101 GLY A O 1
ATOM 733 N N . LEU A 1 102 ? 7.625 -3.472 -10.313 1.00 93.56 102 LEU A N 1
ATOM 734 C CA . LEU A 1 102 ? 6.663 -2.380 -10.276 1.00 93.56 102 LEU A CA 1
ATOM 735 C C . LEU A 1 102 ? 5.235 -2.938 -10.322 1.00 93.56 102 LEU A C 1
ATOM 737 O O . LEU A 1 102 ? 5.014 -4.070 -10.755 1.00 93.56 102 LEU A O 1
ATOM 741 N N . THR A 1 103 ? 4.275 -2.148 -9.853 1.00 94.62 103 THR A N 1
ATOM 742 C CA . THR A 1 103 ? 2.850 -2.455 -10.028 1.00 94.62 103 THR A CA 1
ATOM 743 C C . THR A 1 103 ? 2.385 -2.089 -11.435 1.00 94.62 103 THR A C 1
ATOM 745 O O . THR A 1 103 ? 2.880 -1.129 -12.028 1.00 94.62 103 THR A O 1
ATOM 748 N N . ASP A 1 104 ? 1.409 -2.822 -11.964 1.00 93.69 104 ASP A N 1
ATOM 749 C CA . ASP A 1 104 ? 0.747 -2.474 -13.224 1.00 93.69 104 ASP A CA 1
ATOM 750 C C . ASP A 1 104 ? -0.765 -2.767 -13.149 1.00 93.69 104 ASP A C 1
ATOM 752 O O . ASP A 1 104 ? -1.315 -3.181 -12.122 1.00 93.69 104 ASP A O 1
ATOM 756 N N . GLY A 1 105 ? -1.483 -2.521 -14.244 1.00 91.25 105 GLY A N 1
ATOM 757 C CA . GLY A 1 105 ? -2.901 -2.814 -14.375 1.00 91.25 105 GLY A CA 1
ATOM 758 C C . GLY A 1 105 ? -3.229 -4.235 -13.911 1.00 91.25 105 GLY A C 1
ATOM 759 O O . GLY A 1 105 ? -2.559 -5.200 -14.267 1.00 91.25 105 GLY A O 1
ATOM 760 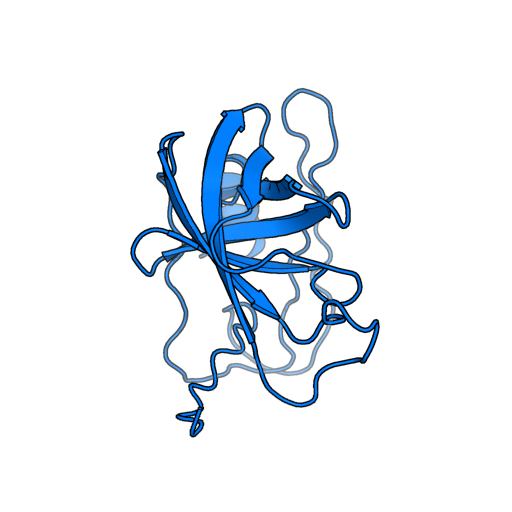N N . GLY A 1 106 ? -4.282 -4.359 -13.107 1.00 91.44 106 GLY A N 1
ATOM 761 C CA . GLY A 1 106 ? -4.665 -5.618 -12.464 1.00 91.44 106 GLY A CA 1
ATOM 762 C C . GLY A 1 106 ? -4.127 -5.793 -11.040 1.00 91.44 106 GLY A C 1
ATOM 763 O O . GLY A 1 106 ? -4.665 -6.625 -10.315 1.00 91.44 106 GLY A O 1
ATOM 764 N N . ASP A 1 107 ? -3.167 -4.974 -10.597 1.00 94.69 107 ASP A N 1
ATOM 765 C CA . ASP A 1 107 ? -2.732 -4.935 -9.191 1.00 94.69 107 ASP A CA 1
ATOM 766 C C . ASP A 1 107 ? -3.574 -3.977 -8.323 1.00 94.69 107 ASP A C 1
ATOM 768 O O . ASP A 1 107 ? -3.380 -3.897 -7.110 1.00 94.69 107 ASP A O 1
ATOM 772 N N . SER A 1 108 ? -4.519 -3.236 -8.918 1.00 94.06 108 SER A N 1
ATOM 773 C CA . SER A 1 108 ? -5.413 -2.302 -8.215 1.00 94.06 108 SER A CA 1
ATOM 774 C C . SER A 1 108 ? -6.187 -2.993 -7.087 1.00 94.06 108 SER A C 1
ATOM 776 O O . SER A 1 108 ? -6.796 -4.043 -7.282 1.00 94.06 108 SER A O 1
ATOM 778 N N . GLY A 1 109 ? -6.180 -2.398 -5.895 1.00 93.38 109 GLY A N 1
ATOM 779 C CA . GLY A 1 109 ? -6.749 -3.003 -4.688 1.00 93.38 109 GLY A CA 1
ATOM 780 C C . GLY A 1 109 ? -5.838 -4.041 -4.016 1.00 93.38 109 GLY A C 1
ATOM 781 O O . GLY A 1 109 ? -6.177 -4.545 -2.943 1.00 93.38 109 GLY A O 1
ATOM 782 N N . GLY A 1 110 ? -4.686 -4.360 -4.612 1.00 95.56 110 GLY A N 1
ATOM 783 C CA . GLY A 1 110 ? -3.716 -5.320 -4.094 1.00 95.56 110 GLY A CA 1
ATOM 784 C C . GLY A 1 110 ? -3.061 -4.862 -2.783 1.00 95.56 110 GLY A C 1
ATOM 785 O O . GLY A 1 110 ? -2.918 -3.659 -2.535 1.00 95.56 110 GLY A O 1
ATOM 786 N N . PRO A 1 111 ? -2.665 -5.799 -1.903 1.00 97.12 111 PRO A N 1
ATOM 787 C CA . PRO A 1 111 ? -2.125 -5.459 -0.596 1.00 97.12 111 PRO A CA 1
ATOM 788 C C . PRO A 1 111 ? -0.645 -5.052 -0.664 1.00 97.12 111 PRO A C 1
ATOM 790 O O . PRO A 1 111 ? 0.170 -5.685 -1.339 1.00 97.12 111 PRO A O 1
ATOM 793 N N . VAL A 1 112 ? -0.293 -4.037 0.126 1.00 98.00 112 VAL A N 1
ATOM 794 C CA . VAL A 1 112 ? 1.077 -3.524 0.275 1.00 98.00 112 VAL A CA 1
ATOM 795 C C . VAL A 1 112 ? 1.577 -3.812 1.683 1.00 98.00 112 VAL A C 1
ATOM 797 O O . VAL A 1 112 ? 0.913 -3.462 2.663 1.00 98.00 112 VAL A O 1
ATOM 800 N N . PHE A 1 113 ? 2.749 -4.434 1.799 1.00 98.31 113 PHE A N 1
ATOM 801 C CA . PHE A 1 113 ? 3.317 -4.889 3.066 1.00 98.31 113 PHE A CA 1
ATOM 802 C C . PHE A 1 113 ? 4.654 -4.236 3.396 1.00 98.31 113 PHE A C 1
ATOM 804 O O . PHE A 1 113 ? 5.555 -4.205 2.566 1.00 98.31 113 PHE A O 1
ATOM 811 N N . VAL A 1 114 ? 4.834 -3.851 4.658 1.00 98.25 114 VAL A N 1
ATOM 812 C CA . VAL A 1 114 ? 6.128 -3.468 5.244 1.00 98.25 114 VAL A CA 1
ATOM 813 C C . VAL A 1 114 ? 6.295 -4.247 6.547 1.00 98.25 114 VAL A C 1
ATOM 815 O O . VAL A 1 114 ? 5.360 -4.357 7.341 1.00 98.25 114 VAL A O 1
ATOM 818 N N . GLY A 1 115 ? 7.461 -4.868 6.752 1.00 95.81 115 GLY A N 1
ATOM 819 C CA . GLY A 1 115 ? 7.739 -5.645 7.970 1.00 95.81 115 GLY A CA 1
ATOM 820 C C . GLY A 1 115 ? 6.742 -6.785 8.242 1.00 95.81 115 GLY A C 1
ATOM 821 O O . GLY A 1 115 ? 6.444 -7.081 9.396 1.00 95.81 115 GLY A O 1
ATOM 822 N N . GLY A 1 116 ? 6.170 -7.387 7.191 1.00 95.06 116 GLY A N 1
ATOM 823 C CA . GLY A 1 116 ? 5.182 -8.468 7.306 1.00 95.06 116 GLY A CA 1
ATOM 824 C C . GLY A 1 116 ? 3.777 -8.027 7.735 1.00 95.06 116 GLY A C 1
ATOM 825 O O . GLY A 1 116 ? 2.923 -8.878 7.978 1.00 95.06 116 GLY A O 1
ATOM 826 N N . LYS A 1 117 ? 3.511 -6.719 7.818 1.00 96.62 117 LYS A N 1
ATOM 827 C CA . LYS A 1 117 ? 2.183 -6.158 8.100 1.00 96.62 117 LYS A CA 1
ATOM 828 C C . LYS A 1 117 ? 1.659 -5.419 6.881 1.00 96.62 117 LYS A C 1
ATOM 830 O O . LYS A 1 117 ? 2.432 -4.760 6.189 1.00 96.62 117 LYS A O 1
ATOM 835 N N . GLN A 1 118 ? 0.358 -5.502 6.630 1.00 97.38 118 GLN A N 1
ATOM 836 C CA . GLN A 1 118 ? -0.244 -4.743 5.541 1.00 97.38 118 GLN A CA 1
ATOM 837 C C . GLN A 1 118 ? -0.340 -3.271 5.946 1.00 97.38 118 GLN A C 1
ATOM 839 O O . GLN A 1 118 ? -0.974 -2.945 6.949 1.00 97.38 118 GLN A O 1
ATOM 844 N N . VAL A 1 119 ? 0.286 -2.389 5.175 1.00 97.94 119 VAL A N 1
ATOM 845 C CA . VAL A 1 119 ? 0.337 -0.941 5.435 1.00 97.94 119 VAL A CA 1
ATOM 846 C C . VAL A 1 119 ? -0.440 -0.124 4.411 1.00 97.94 119 VAL A C 1
ATOM 848 O O . VAL A 1 119 ? -0.768 1.027 4.691 1.00 97.94 119 VAL A O 1
ATOM 851 N N . GLY A 1 120 ? -0.784 -0.709 3.264 1.00 96.69 120 GLY A N 1
ATOM 852 C CA . GLY A 1 120 ? -1.546 -0.016 2.237 1.00 96.69 120 GLY A CA 1
ATOM 853 C C . GLY A 1 120 ? -2.309 -0.926 1.284 1.00 96.69 120 GLY A C 1
ATOM 854 O O . GLY A 1 120 ? -2.271 -2.159 1.377 1.00 96.69 120 GLY A O 1
ATOM 855 N N . VAL A 1 121 ? -3.013 -0.263 0.375 1.00 96.88 121 VAL A N 1
ATOM 856 C CA . VAL A 1 121 ? -3.751 -0.831 -0.752 1.00 96.88 121 VAL A CA 1
ATOM 857 C C . VAL A 1 121 ? -3.298 -0.097 -2.008 1.00 96.88 121 VAL A C 1
ATOM 859 O O . VAL A 1 121 ? -3.314 1.134 -2.025 1.00 96.88 121 VAL A O 1
ATOM 862 N N . HIS A 1 122 ? -2.869 -0.825 -3.033 1.00 97.25 122 HIS A N 1
ATOM 863 C CA . HIS A 1 122 ? -2.390 -0.219 -4.269 1.00 97.25 122 HIS A CA 1
ATOM 864 C C . HIS A 1 122 ? -3.528 0.453 -5.048 1.00 97.25 122 HIS A C 1
ATOM 866 O O . HIS A 1 122 ? -4.584 -0.155 -5.228 1.00 97.25 122 HIS A O 1
ATOM 872 N N . ILE A 1 123 ? -3.310 1.686 -5.525 1.00 95.12 123 ILE A N 1
ATOM 873 C CA . ILE A 1 123 ? -4.337 2.459 -6.250 1.00 95.12 123 ILE A CA 1
ATOM 874 C C . ILE A 1 123 ? -3.886 2.957 -7.624 1.00 95.12 123 ILE A C 1
ATOM 876 O O . ILE A 1 123 ? -4.694 3.006 -8.548 1.00 95.12 123 ILE A O 1
ATOM 880 N N . ALA A 1 124 ? -2.618 3.342 -7.782 1.00 93.44 124 ALA A N 1
ATOM 881 C CA . ALA A 1 124 ? -2.129 3.936 -9.023 1.00 93.44 124 ALA A CA 1
ATOM 882 C C . ALA A 1 124 ? -0.605 3.873 -9.126 1.00 93.44 124 ALA A C 1
ATOM 884 O O . ALA A 1 124 ? 0.095 3.807 -8.121 1.00 93.44 124 ALA A O 1
ATOM 885 N N . GLY A 1 125 ? -0.081 3.996 -10.338 1.00 89.69 125 GLY A N 1
ATOM 886 C CA . GLY A 1 125 ? 1.346 4.104 -10.622 1.00 89.69 125 GLY A CA 1
ATOM 887 C C . GLY A 1 125 ? 1.574 4.607 -12.042 1.00 89.69 125 GLY A C 1
ATOM 888 O O . GLY A 1 125 ? 0.622 4.762 -12.812 1.00 89.69 125 GLY A O 1
ATOM 889 N N . ASN A 1 126 ? 2.827 4.874 -12.394 1.00 87.00 126 ASN A N 1
ATOM 890 C CA . ASN A 1 126 ? 3.232 4.927 -13.798 1.00 87.00 126 ASN A CA 1
ATOM 891 C C . ASN A 1 126 ? 3.878 3.573 -14.144 1.00 87.00 126 ASN A C 1
ATOM 893 O O . ASN A 1 126 ? 4.405 2.904 -13.266 1.00 87.00 126 ASN A O 1
ATOM 897 N N . LYS A 1 127 ? 3.859 3.154 -15.410 1.00 84.50 127 LYS A N 1
ATOM 898 C CA . LYS A 1 127 ? 4.524 1.911 -15.856 1.00 84.50 127 LYS A CA 1
ATOM 899 C C . LYS A 1 127 ? 6.047 2.074 -15.994 1.00 84.50 127 LYS A C 1
ATOM 901 O O . LYS A 1 127 ? 6.651 1.487 -16.882 1.00 84.50 127 LYS A O 1
ATOM 906 N N . VAL A 1 128 ? 6.636 2.990 -15.226 1.00 89.06 128 VAL A N 1
ATOM 907 C CA . VAL A 1 128 ? 8.031 3.409 -15.389 1.00 89.06 128 VAL A CA 1
ATOM 908 C C . VAL A 1 128 ? 8.793 3.193 -14.097 1.00 89.06 128 VAL A C 1
ATOM 910 O O . VAL A 1 128 ? 9.743 2.433 -14.087 1.00 89.06 128 VAL A O 1
ATOM 913 N N . ASP A 1 129 ? 8.398 3.862 -13.016 1.00 93.81 129 ASP A N 1
ATOM 914 C CA . ASP A 1 129 ? 9.207 3.896 -11.802 1.00 93.81 129 ASP A CA 1
ATOM 915 C C . ASP A 1 129 ? 8.436 4.178 -10.508 1.00 93.81 129 ASP A C 1
ATOM 917 O O . ASP A 1 129 ? 9.060 4.237 -9.450 1.00 93.81 129 ASP A O 1
ATOM 921 N N . SER A 1 130 ? 7.115 4.381 -10.539 1.00 96.75 130 SER A N 1
ATOM 922 C CA . SER A 1 130 ? 6.370 4.887 -9.385 1.00 96.75 130 SER A CA 1
ATOM 923 C C . SER A 1 130 ? 5.080 4.137 -9.098 1.00 96.75 130 SER A C 1
ATOM 925 O O . SER A 1 130 ? 4.340 3.716 -9.986 1.00 96.75 130 SER A O 1
ATOM 927 N N . SER A 1 131 ? 4.773 4.020 -7.810 1.00 97.75 131 SER A N 1
ATOM 928 C CA . SER A 1 131 ? 3.501 3.506 -7.312 1.00 97.75 131 SER A CA 1
ATOM 929 C C . SER A 1 131 ? 2.992 4.362 -6.160 1.00 97.75 131 SER A C 1
ATOM 931 O O . SER A 1 131 ? 3.754 4.995 -5.429 1.00 97.75 131 SER A O 1
ATOM 933 N N . THR A 1 132 ? 1.677 4.415 -6.031 1.00 97.62 132 THR A N 1
ATOM 934 C CA . THR A 1 132 ? 0.932 5.126 -5.001 1.00 97.62 132 THR A CA 1
ATOM 935 C C . THR A 1 132 ? -0.114 4.190 -4.419 1.00 97.62 132 THR A C 1
ATOM 937 O O . THR A 1 132 ? -0.828 3.486 -5.141 1.00 97.62 132 THR A O 1
ATOM 940 N N . HIS A 1 133 ? -0.218 4.225 -3.097 1.00 97.12 133 HIS A N 1
ATOM 941 C CA . HIS A 1 133 ? -1.067 3.345 -2.311 1.00 97.12 133 HIS A CA 1
ATOM 942 C C . HIS A 1 133 ? -1.860 4.159 -1.292 1.00 97.12 133 HIS A C 1
ATOM 944 O O . HIS A 1 133 ? -1.325 5.096 -0.694 1.00 97.12 133 HIS A O 1
ATOM 950 N N . THR A 1 134 ? -3.109 3.779 -1.038 1.00 96.69 134 THR A N 1
ATOM 951 C CA . THR A 1 134 ? -3.874 4.295 0.104 1.00 96.69 134 THR A CA 1
ATOM 952 C C . THR A 1 134 ? -3.335 3.668 1.386 1.00 96.69 134 THR A C 1
ATOM 954 O O . THR A 1 134 ? -3.261 2.445 1.509 1.00 96.69 134 THR A O 1
ATOM 957 N N . GLY A 1 135 ? -2.943 4.492 2.356 1.00 96.06 135 GLY A N 1
ATOM 958 C CA . GLY A 1 135 ? -2.353 4.050 3.618 1.00 96.06 135 GLY A CA 1
ATOM 959 C C . GLY A 1 135 ? -3.394 3.574 4.633 1.00 96.06 135 GLY A C 1
ATOM 960 O O . GLY A 1 135 ? -4.355 4.278 4.949 1.00 96.06 135 GLY A O 1
ATOM 961 N N . ILE A 1 136 ? -3.172 2.403 5.228 1.00 94.81 136 ILE A N 1
ATOM 962 C CA . ILE A 1 136 ? -4.051 1.818 6.255 1.00 94.81 136 ILE A CA 1
ATOM 963 C C . ILE A 1 136 ? -4.007 2.623 7.554 1.00 94.81 136 ILE A C 1
ATOM 965 O O . ILE A 1 136 ? -5.044 2.827 8.181 1.00 94.81 136 ILE A O 1
ATOM 969 N N . ALA A 1 137 ? -2.832 3.128 7.944 1.00 93.56 137 ALA A N 1
ATOM 970 C CA . ALA A 1 137 ? -2.667 3.901 9.176 1.00 93.56 137 ALA A CA 1
ATOM 971 C C . ALA A 1 137 ? -3.568 5.149 9.206 1.00 93.56 137 ALA A C 1
ATOM 973 O O . ALA A 1 137 ? -4.224 5.412 10.212 1.00 93.56 137 ALA A O 1
ATOM 974 N N . ALA A 1 138 ? -3.671 5.865 8.082 1.00 92.69 138 ALA A N 1
ATOM 975 C CA . ALA A 1 138 ? -4.521 7.049 7.960 1.00 92.69 138 ALA A CA 1
ATOM 976 C C . ALA A 1 138 ? -6.022 6.725 8.039 1.00 92.69 138 ALA A C 1
ATOM 978 O O . ALA A 1 138 ? -6.811 7.544 8.497 1.00 92.69 138 ALA A O 1
ATOM 979 N N . ASN A 1 139 ? -6.413 5.510 7.650 1.00 90.94 139 ASN A N 1
ATOM 980 C CA . ASN A 1 139 ? -7.803 5.055 7.627 1.00 90.94 139 ASN A CA 1
ATOM 981 C C . ASN A 1 139 ? -8.160 4.167 8.831 1.00 90.94 139 ASN A C 1
ATOM 983 O O . ASN A 1 139 ? -9.250 3.598 8.893 1.00 90.94 139 ASN A O 1
ATOM 987 N N . ARG A 1 140 ? -7.255 4.036 9.812 1.00 90.06 140 ARG A N 1
ATOM 988 C CA . ARG A 1 140 ? -7.338 3.018 10.866 1.00 90.06 140 ARG A CA 1
ATOM 989 C C . ARG A 1 140 ? -8.586 3.133 11.736 1.00 90.06 140 ARG A C 1
ATOM 991 O O . ARG A 1 140 ? -9.146 2.104 12.108 1.00 90.06 140 ARG A O 1
ATOM 998 N N . THR A 1 141 ? -8.996 4.360 12.059 1.00 90.06 141 THR A N 1
ATOM 999 C CA . THR A 1 141 ? -10.215 4.627 12.836 1.00 90.06 141 THR A CA 1
ATOM 1000 C C . THR A 1 141 ? -11.457 4.211 12.061 1.00 90.06 141 THR A C 1
ATOM 1002 O O . THR A 1 141 ? -12.221 3.407 12.573 1.00 90.06 141 THR A O 1
ATOM 1005 N N . TRP A 1 142 ? -11.604 4.646 10.806 1.00 88.69 142 TRP A N 1
ATOM 1006 C CA . TRP A 1 142 ? -12.739 4.249 9.967 1.00 88.69 142 TRP A CA 1
ATOM 1007 C C . TRP A 1 142 ? -12.817 2.731 9.766 1.00 88.69 142 TRP A C 1
ATOM 1009 O O . TRP A 1 142 ? -13.901 2.161 9.874 1.00 88.69 142 TRP A O 1
ATOM 1019 N N . ILE A 1 143 ? -11.673 2.067 9.545 1.00 87.31 143 ILE A N 1
ATOM 1020 C CA . ILE A 1 143 ? -11.613 0.602 9.451 1.00 87.31 143 ILE A CA 1
ATOM 1021 C C . ILE A 1 143 ? -12.156 -0.023 10.738 1.00 87.31 143 ILE A C 1
ATOM 1023 O O . ILE A 1 143 ? -13.095 -0.810 10.689 1.00 87.31 143 ILE A O 1
ATOM 1027 N N . ARG A 1 144 ? -11.619 0.370 11.897 1.00 89.69 144 ARG A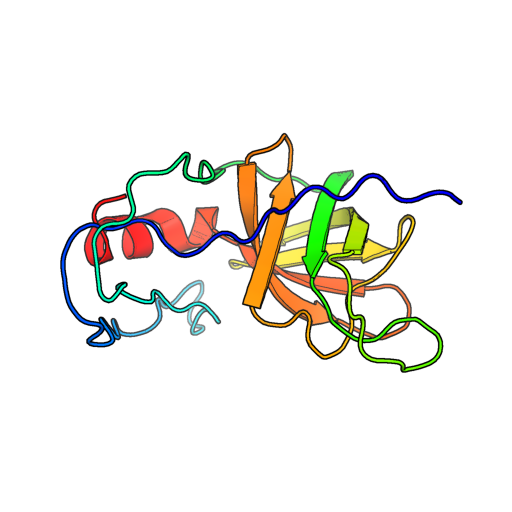 N 1
ATOM 1028 C CA . ARG A 1 144 ? -12.034 -0.183 13.191 1.00 89.69 144 ARG A CA 1
ATOM 1029 C C . ARG A 1 144 ? -13.510 0.062 13.480 1.00 89.69 144 ARG A C 1
ATOM 1031 O O . ARG A 1 144 ? -14.191 -0.851 13.932 1.00 89.69 144 ARG A O 1
ATOM 1038 N N . ASP A 1 145 ? -14.005 1.262 13.208 1.00 88.12 145 ASP A N 1
ATOM 1039 C CA . ASP A 1 145 ? -15.390 1.631 13.497 1.00 88.12 145 ASP A CA 1
ATOM 1040 C C . ASP A 1 145 ? -16.373 0.906 12.553 1.00 88.12 145 ASP A C 1
ATOM 1042 O O . ASP A 1 145 ? -17.504 0.621 12.942 1.00 88.12 145 ASP A O 1
ATOM 1046 N N . THR A 1 146 ? -15.935 0.550 11.339 1.00 84.94 146 THR A N 1
ATOM 1047 C CA . THR A 1 146 ? -16.758 -0.158 10.342 1.00 84.94 146 THR A CA 1
ATOM 1048 C C . THR A 1 146 ? -16.719 -1.680 10.505 1.00 84.94 146 THR A C 1
ATOM 1050 O O . THR A 1 146 ? -17.754 -2.334 10.389 1.00 84.94 146 THR A O 1
ATOM 1053 N N . SER A 1 147 ? -15.542 -2.270 10.742 1.00 84.00 147 SER A N 1
ATOM 1054 C CA . SER A 1 147 ? -15.348 -3.732 10.746 1.00 84.00 147 SER A CA 1
ATOM 1055 C C . SER A 1 147 ? -14.969 -4.330 12.100 1.00 84.00 147 SER A C 1
ATOM 1057 O O . SER A 1 147 ? -14.940 -5.552 12.226 1.00 84.00 147 SER A O 1
ATOM 1059 N N . GLY A 1 148 ? -14.665 -3.513 13.110 1.00 84.50 148 GLY A N 1
ATOM 1060 C CA . GLY A 1 148 ? -14.294 -3.971 14.453 1.00 84.50 148 GLY A CA 1
ATOM 1061 C C . GLY A 1 148 ? -12.871 -4.524 14.591 1.00 84.50 148 GLY A C 1
ATOM 1062 O O . GLY A 1 148 ? -12.535 -5.032 15.659 1.00 84.50 148 GLY A O 1
ATOM 1063 N N . VAL A 1 149 ? -12.041 -4.434 13.542 1.00 78.94 149 VAL A N 1
ATOM 1064 C CA . VAL A 1 149 ? -10.632 -4.882 13.555 1.00 78.94 149 VAL A CA 1
ATOM 1065 C C . VAL A 1 149 ? -9.666 -3.737 13.671 1.00 78.94 149 VAL A C 1
ATOM 1067 O O . VAL A 1 149 ? -9.965 -2.629 13.183 1.00 78.94 149 VAL A O 1
#

Organism: NCBI:txid76021

pLDDT: mean 81.89, std 22.72, range [25.78, 98.69]

Secondary structure (DSSP, 8-state):
---------------SSS-----PPPPEETTEE-S------SS---SPPPPBP----TTPEEEEEE----TTSPPPSS-EEEEEEEEEEETTEEEEE-SS----TT-TT-EEEETTEEEEEEEEE-SSSEEEEEETGGGHHHHHHHH--

InterPro domains:
  IPR001254 Serine proteases, trypsin domain [PF00089] (32-139)
  IPR001254 Serine proteases, trypsin domain [PS50240] (33-148)
  IPR009003 Peptidase S1, PA clan [SSF50494] (28-145)

Sequence (149 aa):
MRIRGLLTALLCAAGLATAAPAAGAAPIIDGRYADIALLRLDRSVSTTYSSLGTSVAAGDTEHVYGWGYDEDGDLQRHLKVARMTVTSVGSGLIKAREGDGLTDGGDSGGPVFVGGKQVGVHIAGNKVDSSTHTGIAANRTWIRDTSGV

Foldseek 3Di:
DDDDADDDDAADDDAAAAWDALFDQADAFPNHGFPDGHTDDRHHDPDDHAAADQDDAFQFWKKWWFQAAAPVRDGHPGIDIFIWTFHGDDRQKTKTWGDPGDDDPGSAQTFMDTPRHTFFGWHDADRPIMTMTGGCNSCVVVCCVRRVD